Protein AF-V9XMQ2-F1 (afdb_monomer)

Foldseek 3Di:
DDLVVLCVVPVALCSSCVVVVHHSVVSVVVVVCVVVPVDPDPDDDDDDPCNVCPVVVVVVCVVCVNPD

Mean predicted aligned error: 7.74 Å

Organism: NCBI:txid1435356

Sequence (68 aa):
MDIISAYREVGTYRGAAEMCGTTHKTVRRVIERFEAGDTPPPRQPRPRNYDTVTEIVAERIASSRGRI

Structure (mmCIF, N/CA/C/O backbone):
data_AF-V9XMQ2-F1
#
_entry.id   AF-V9XMQ2-F1
#
loop_
_atom_site.group_PDB
_atom_site.id
_atom_site.type_symbol
_atom_site.label_atom_id
_atom_site.label_alt_id
_atom_site.label_comp_id
_atom_site.label_asym_id
_atom_site.label_entity_id
_atom_site.label_seq_id
_atom_site.pdbx_PDB_ins_code
_atom_site.Cartn_x
_atom_site.Cartn_y
_atom_site.Cartn_z
_atom_site.occupancy
_atom_site.B_iso_or_equiv
_atom_site.auth_seq_id
_atom_site.auth_comp_id
_atom_site.auth_asym_id
_atom_site.auth_atom_id
_atom_site.pdbx_PDB_model_num
ATOM 1 N N . MET A 1 1 ? 11.829 -10.595 -20.320 1.00 70.06 1 MET A N 1
ATOM 2 C CA . MET A 1 1 ? 12.545 -9.307 -20.208 1.00 70.06 1 MET A CA 1
ATOM 3 C C . MET A 1 1 ? 12.370 -8.782 -18.788 1.00 70.06 1 MET A C 1
ATOM 5 O O . MET A 1 1 ? 11.242 -8.817 -18.309 1.00 70.06 1 MET A O 1
ATOM 9 N N . ASP A 1 2 ? 13.439 -8.348 -18.113 1.00 91.56 2 ASP A N 1
ATOM 10 C CA . ASP A 1 2 ? 13.354 -7.667 -16.805 1.00 91.56 2 ASP A CA 1
ATOM 11 C C . ASP A 1 2 ? 12.913 -6.201 -16.994 1.00 91.56 2 ASP A C 1
ATOM 13 O O . ASP A 1 2 ? 13.339 -5.552 -17.951 1.00 91.56 2 ASP A O 1
ATOM 17 N N . ILE A 1 3 ? 12.070 -5.681 -16.093 1.00 93.50 3 ILE A N 1
ATOM 18 C CA . ILE A 1 3 ? 11.538 -4.306 -16.132 1.00 93.50 3 ILE A CA 1
ATOM 19 C C . ILE A 1 3 ? 12.654 -3.250 -16.079 1.00 93.50 3 ILE A C 1
ATOM 21 O O . ILE A 1 3 ? 12.574 -2.241 -16.781 1.00 93.50 3 ILE A O 1
ATOM 25 N N . ILE A 1 4 ? 13.688 -3.465 -15.264 1.00 94.25 4 ILE A N 1
ATOM 26 C CA . ILE A 1 4 ? 14.817 -2.539 -15.106 1.00 94.25 4 ILE A CA 1
ATOM 27 C C . ILE A 1 4 ? 15.636 -2.509 -16.394 1.00 94.25 4 ILE A C 1
ATOM 29 O O . ILE A 1 4 ? 15.973 -1.431 -16.885 1.00 94.25 4 ILE A O 1
ATOM 33 N N . SER A 1 5 ? 15.914 -3.677 -16.978 1.00 95.69 5 SER A N 1
ATOM 34 C CA . SER A 1 5 ? 16.626 -3.766 -18.256 1.00 95.69 5 SER A CA 1
ATOM 35 C C . SER A 1 5 ? 15.832 -3.117 -19.391 1.00 95.69 5 SER A C 1
ATOM 37 O O . SER A 1 5 ? 16.387 -2.314 -20.135 1.00 95.69 5 SER A O 1
ATOM 39 N N . ALA A 1 6 ? 14.525 -3.377 -19.469 1.00 96.31 6 ALA A N 1
ATOM 40 C CA . ALA A 1 6 ? 13.634 -2.766 -20.455 1.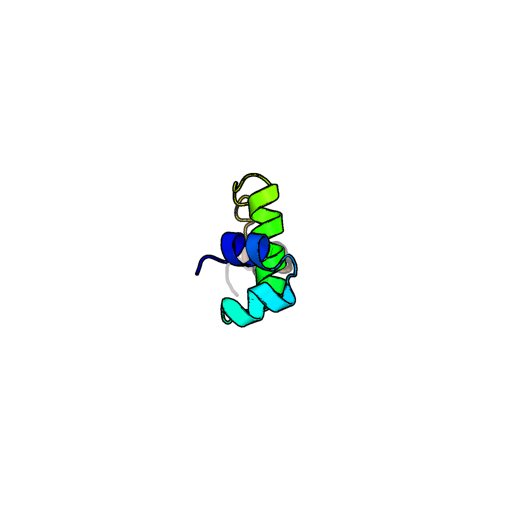00 96.31 6 ALA A CA 1
ATOM 41 C C . ALA A 1 6 ? 13.590 -1.231 -20.342 1.00 96.31 6 ALA A C 1
ATOM 43 O O . ALA A 1 6 ? 13.591 -0.525 -21.351 1.00 96.31 6 ALA A O 1
ATOM 44 N N . TYR A 1 7 ? 13.580 -0.693 -19.118 1.00 96.12 7 TYR A N 1
ATOM 45 C CA . TYR A 1 7 ? 13.642 0.752 -18.903 1.00 96.12 7 TYR A CA 1
ATOM 46 C C . TYR A 1 7 ? 14.992 1.353 -19.292 1.00 96.12 7 TYR A C 1
ATOM 48 O O . TYR A 1 7 ? 15.019 2.427 -19.886 1.00 96.12 7 TYR A O 1
ATOM 56 N N . ARG A 1 8 ? 16.104 0.669 -19.006 1.00 95.06 8 ARG A N 1
ATOM 57 C CA . ARG A 1 8 ? 17.441 1.124 -19.419 1.00 95.06 8 ARG A CA 1
ATOM 58 C C . ARG A 1 8 ? 17.610 1.155 -20.938 1.00 95.06 8 ARG A C 1
ATOM 60 O O . ARG A 1 8 ? 18.342 2.000 -21.432 1.00 95.06 8 ARG A O 1
ATOM 67 N N . GLU A 1 9 ? 16.935 0.262 -21.656 1.00 95.75 9 GLU A N 1
ATOM 68 C CA . GLU A 1 9 ? 16.975 0.194 -23.119 1.00 95.75 9 GLU A CA 1
ATOM 69 C C . GLU A 1 9 ? 16.112 1.276 -23.788 1.00 95.75 9 GLU A C 1
ATOM 71 O O . GLU A 1 9 ? 16.578 1.963 -24.692 1.00 95.75 9 GLU A O 1
ATOM 76 N N . VAL A 1 10 ? 14.867 1.462 -23.335 1.00 95.88 10 VAL A N 1
ATOM 77 C CA . VAL A 1 10 ? 13.900 2.359 -24.005 1.00 95.88 10 VAL A CA 1
ATOM 78 C C . VAL A 1 10 ? 13.789 3.743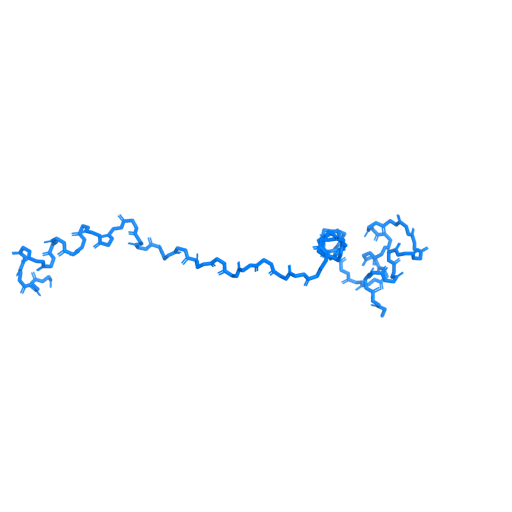 -23.362 1.00 95.88 10 VAL A C 1
ATOM 80 O O . VAL A 1 10 ? 13.246 4.669 -23.962 1.00 95.88 10 VAL A O 1
ATOM 83 N N . GLY A 1 11 ? 14.292 3.921 -22.141 1.00 93.75 11 GLY A N 1
ATOM 84 C CA . GLY A 1 11 ? 14.389 5.219 -21.464 1.00 93.75 11 GLY A CA 1
ATOM 85 C C . GLY A 1 11 ? 13.052 5.841 -21.048 1.00 93.75 11 GLY A C 1
ATOM 86 O O . GLY A 1 11 ? 13.025 6.953 -20.525 1.00 93.75 11 GLY A O 1
ATOM 87 N N . THR A 1 12 ? 11.924 5.153 -21.261 1.00 96.88 12 THR A N 1
ATOM 88 C CA . THR A 1 12 ? 10.591 5.647 -20.894 1.00 96.88 12 THR A CA 1
ATOM 89 C C . THR A 1 12 ? 9.791 4.599 -20.128 1.00 96.88 12 THR A C 1
ATOM 91 O O . THR A 1 12 ? 9.813 3.409 -20.443 1.00 96.88 12 THR A O 1
ATOM 94 N N . TYR A 1 13 ? 9.014 5.040 -19.132 1.00 96.81 13 TYR A N 1
ATOM 95 C CA . TYR A 1 13 ? 8.178 4.133 -18.336 1.00 96.81 13 TYR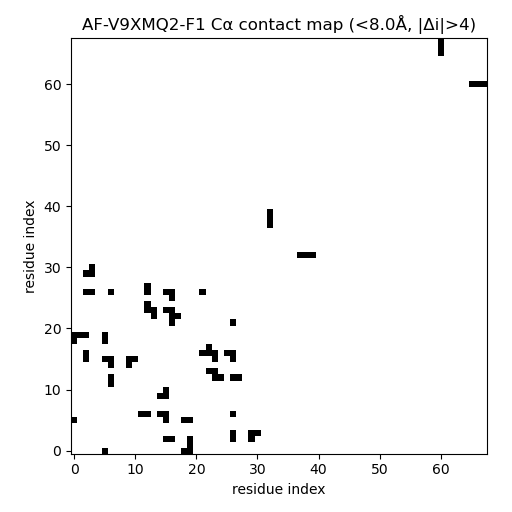 A CA 1
ATOM 96 C C . TYR A 1 13 ? 7.061 3.465 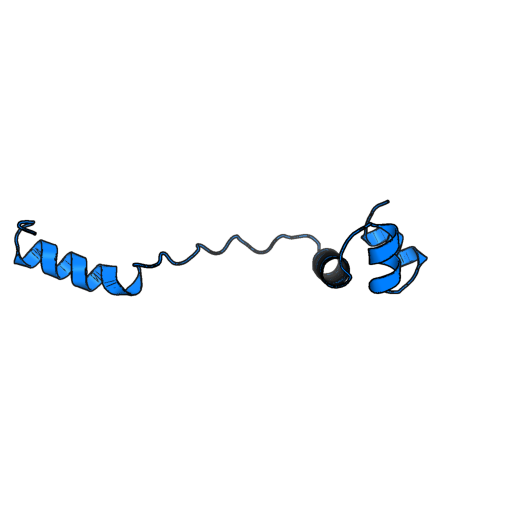-19.146 1.00 96.81 13 TYR A C 1
ATOM 98 O O . TYR A 1 13 ? 6.662 2.351 -18.820 1.00 96.81 13 TYR A O 1
ATOM 106 N N . ARG A 1 14 ? 6.525 4.140 -20.173 1.00 97.25 14 ARG A N 1
ATOM 107 C CA . ARG A 1 14 ? 5.464 3.584 -21.029 1.00 97.25 14 ARG A CA 1
ATOM 108 C C . ARG A 1 14 ? 6.013 2.558 -22.017 1.00 97.25 14 ARG A C 1
ATOM 110 O O . ARG A 1 14 ? 5.458 1.471 -22.077 1.00 97.25 14 ARG A O 1
ATOM 117 N N . GLY A 1 15 ? 7.131 2.850 -22.684 1.00 96.69 15 GLY A N 1
ATOM 118 C CA . GLY A 1 15 ? 7.748 1.893 -23.604 1.00 96.69 15 GLY A CA 1
ATOM 119 C C . GLY A 1 15 ? 8.233 0.628 -22.891 1.00 96.69 15 GLY A C 1
ATOM 120 O O . GLY A 1 15 ? 7.958 -0.483 -23.335 1.00 96.69 15 GLY A O 1
ATOM 121 N N . ALA A 1 16 ? 8.844 0.773 -21.710 1.00 97.38 16 ALA A N 1
ATOM 122 C CA . ALA A 1 16 ? 9.194 -0.377 -20.876 1.00 97.38 16 ALA A CA 1
ATOM 123 C C . ALA A 1 16 ? 7.958 -1.186 -20.436 1.00 97.38 16 ALA A C 1
ATOM 125 O O . ALA A 1 16 ? 8.001 -2.413 -20.384 1.00 97.38 16 ALA A O 1
ATOM 126 N N . ALA A 1 17 ? 6.840 -0.515 -20.139 1.00 97.31 17 ALA A N 1
ATOM 127 C CA . ALA A 1 17 ? 5.602 -1.181 -19.748 1.00 97.31 17 ALA A CA 1
ATOM 128 C C . ALA A 1 17 ? 4.976 -1.993 -20.892 1.00 97.31 17 ALA A C 1
ATOM 130 O O . ALA A 1 17 ? 4.513 -3.103 -20.643 1.00 97.31 17 ALA A O 1
ATOM 131 N N . GLU A 1 18 ? 4.999 -1.474 -22.121 1.00 96.81 18 GLU A N 1
ATOM 132 C CA . GLU A 1 18 ? 4.517 -2.174 -23.317 1.00 96.81 18 GLU A CA 1
ATOM 133 C C . GLU A 1 18 ? 5.349 -3.430 -23.608 1.00 96.81 18 GLU A C 1
ATOM 135 O O . GLU A 1 18 ? 4.783 -4.508 -23.780 1.00 96.81 18 GLU A O 1
ATOM 140 N N . MET A 1 19 ? 6.683 -3.331 -23.554 1.00 95.69 19 MET A N 1
ATOM 141 C CA . MET A 1 19 ? 7.573 -4.484 -23.764 1.00 95.69 19 MET A CA 1
ATOM 142 C C . MET A 1 19 ? 7.444 -5.555 -22.674 1.00 95.69 19 MET A C 1
ATOM 144 O O . MET A 1 19 ? 7.566 -6.747 -22.950 1.00 95.69 19 MET A O 1
ATOM 148 N N . CYS A 1 20 ? 7.214 -5.143 -21.425 1.00 94.38 20 CYS A N 1
ATOM 149 C CA . CYS A 1 20 ? 7.091 -6.056 -20.287 1.00 94.38 20 CYS A CA 1
ATOM 150 C C . CYS A 1 20 ? 5.648 -6.504 -19.999 1.00 94.38 20 CYS A C 1
ATOM 152 O O . CYS A 1 20 ? 5.443 -7.248 -19.040 1.00 94.38 20 CYS A O 1
ATOM 154 N N . GLY A 1 21 ? 4.647 -6.050 -20.763 1.00 95.31 21 GLY A N 1
ATOM 155 C CA . GLY A 1 21 ? 3.236 -6.393 -20.539 1.00 95.31 21 GLY A CA 1
ATOM 156 C C . GLY A 1 21 ? 2.699 -5.947 -19.171 1.00 95.31 21 GLY A C 1
ATOM 157 O O . GLY A 1 21 ? 1.916 -6.657 -18.541 1.00 95.31 21 GLY A O 1
ATOM 158 N N . THR A 1 22 ? 3.146 -4.795 -18.667 1.00 95.88 22 THR A N 1
ATOM 159 C CA . THR A 1 22 ? 2.747 -4.257 -17.357 1.00 95.88 22 THR A CA 1
ATOM 160 C C . THR A 1 22 ? 2.231 -2.821 -17.474 1.00 95.88 22 THR A C 1
ATOM 162 O O . THR A 1 22 ? 1.978 -2.318 -18.563 1.00 95.88 22 THR A O 1
ATOM 165 N N . THR A 1 23 ? 2.038 -2.131 -16.349 1.00 97.25 23 THR A N 1
ATOM 166 C CA . THR A 1 23 ? 1.661 -0.711 -16.343 1.00 97.25 23 THR A CA 1
ATOM 167 C C . THR A 1 23 ? 2.877 0.173 -16.088 1.00 97.25 23 THR A C 1
ATOM 169 O O . THR A 1 23 ? 3.741 -0.160 -15.278 1.00 97.25 23 THR A O 1
ATOM 172 N N . HIS A 1 24 ? 2.910 1.362 -16.693 1.00 96.81 24 HIS A N 1
ATOM 173 C CA . HIS A 1 24 ? 3.955 2.366 -16.441 1.00 96.81 24 HIS A CA 1
ATOM 174 C C . HIS A 1 24 ? 4.070 2.752 -14.952 1.00 96.81 24 HIS A C 1
ATOM 176 O O . HIS A 1 24 ? 5.152 3.089 -14.478 1.00 96.81 24 HIS A O 1
ATOM 182 N N . LYS A 1 25 ? 2.977 2.645 -14.179 1.00 97.81 25 LYS A N 1
ATOM 183 C CA . LYS A 1 25 ? 2.985 2.818 -12.717 1.00 97.81 25 LYS A CA 1
ATOM 184 C C . LYS A 1 2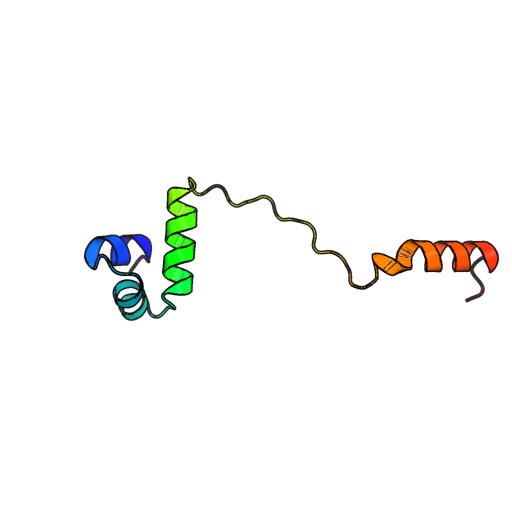5 ? 3.773 1.712 -12.011 1.00 97.81 25 LYS A C 1
ATOM 186 O O . LYS A 1 25 ? 4.468 1.992 -11.037 1.00 97.81 25 LYS A O 1
ATOM 191 N N . THR A 1 26 ? 3.656 0.468 -12.475 1.00 96.56 26 THR A N 1
ATOM 192 C CA . THR A 1 26 ? 4.451 -0.658 -11.967 1.00 96.56 26 THR A CA 1
ATOM 193 C C . THR A 1 26 ? 5.925 -0.443 -12.271 1.00 96.56 26 THR A C 1
ATOM 195 O O . THR A 1 26 ? 6.737 -0.547 -11.358 1.00 96.56 26 THR A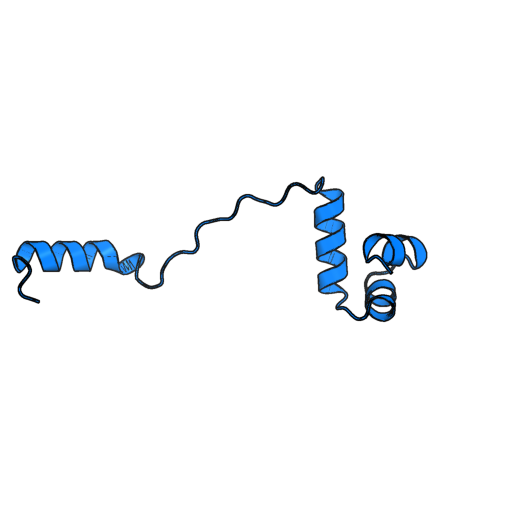 O 1
ATOM 198 N N . VAL A 1 27 ? 6.253 -0.070 -13.513 1.00 96.75 27 VAL A N 1
ATOM 199 C CA . VAL A 1 27 ? 7.633 0.222 -13.929 1.00 96.75 27 VAL A CA 1
ATOM 200 C C . VAL A 1 27 ? 8.251 1.294 -13.032 1.00 96.75 27 VAL A C 1
ATOM 202 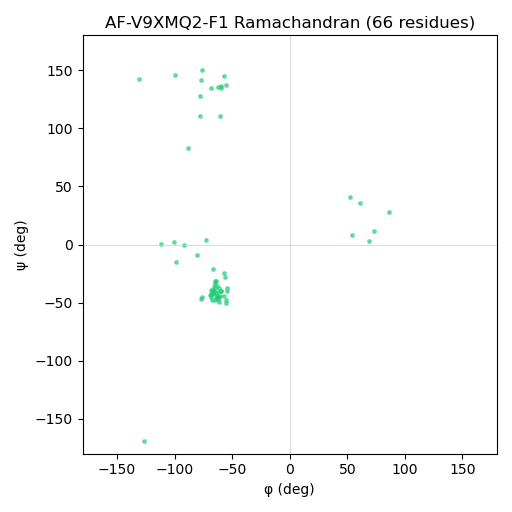O O . VAL A 1 27 ? 9.302 1.060 -12.440 1.00 96.75 27 VAL A O 1
ATOM 205 N N . ARG A 1 28 ? 7.550 2.419 -12.834 1.00 95.69 28 ARG A N 1
ATOM 206 C CA . ARG A 1 28 ? 8.012 3.503 -11.957 1.00 95.69 28 ARG A CA 1
ATOM 207 C C . ARG A 1 28 ? 8.312 3.017 -10.535 1.00 95.69 28 ARG A C 1
ATOM 209 O O . ARG A 1 28 ? 9.382 3.288 -10.016 1.00 95.69 28 ARG A O 1
ATOM 216 N N . ARG A 1 29 ? 7.405 2.239 -9.932 1.00 94.00 29 ARG A N 1
ATOM 217 C CA . ARG A 1 29 ? 7.585 1.690 -8.573 1.00 94.00 29 ARG A CA 1
ATOM 218 C C . ARG A 1 29 ? 8.767 0.733 -8.450 1.00 94.00 29 ARG A C 1
ATOM 220 O O . ARG A 1 29 ? 9.371 0.659 -7.386 1.00 94.00 29 ARG A O 1
ATOM 227 N N . VAL A 1 30 ? 9.030 -0.059 -9.488 1.00 92.75 30 VAL A N 1
ATOM 228 C CA . VAL A 1 30 ? 10.164 -0.991 -9.508 1.00 92.75 30 VAL A CA 1
ATOM 229 C C . VAL A 1 30 ? 11.473 -0.211 -9.560 1.00 92.75 30 VAL A C 1
ATOM 231 O O . VAL A 1 30 ? 12.380 -0.520 -8.800 1.00 92.75 30 VAL A O 1
ATOM 234 N N . ILE A 1 31 ? 11.539 0.836 -10.383 1.00 93.00 31 ILE A N 1
ATOM 235 C CA . ILE A 1 31 ? 12.730 1.684 -10.508 1.00 93.00 31 ILE A CA 1
ATOM 236 C C . ILE A 1 31 ? 12.969 2.483 -9.228 1.00 93.00 31 ILE A C 1
ATOM 238 O O . ILE A 1 31 ? 14.063 2.413 -8.688 1.00 93.00 31 ILE A O 1
ATOM 242 N N . GLU A 1 32 ? 11.938 3.134 -8.681 1.00 91.88 32 GLU A N 1
ATOM 243 C CA . GLU A 1 32 ? 12.019 3.843 -7.393 1.00 91.88 32 GLU A CA 1
ATOM 244 C C . GLU A 1 32 ? 12.527 2.914 -6.271 1.00 91.88 32 GLU A C 1
ATOM 246 O O . GLU A 1 32 ? 13.336 3.317 -5.440 1.00 91.88 32 GLU A O 1
ATOM 251 N N . ARG A 1 33 ? 12.083 1.648 -6.247 1.00 89.19 33 ARG A N 1
ATOM 252 C CA . ARG A 1 33 ? 12.548 0.646 -5.272 1.00 89.19 33 ARG A CA 1
ATOM 253 C C . ARG A 1 33 ? 14.003 0.240 -5.496 1.00 89.19 33 ARG A C 1
ATOM 255 O O . ARG A 1 33 ? 14.747 0.120 -4.526 1.00 89.19 33 ARG A O 1
ATOM 262 N N . PHE A 1 34 ? 14.380 0.020 -6.751 1.00 89.31 34 PHE A N 1
ATOM 263 C CA . PHE A 1 34 ? 15.740 -0.343 -7.127 1.00 89.31 34 PHE A CA 1
ATOM 264 C C . PHE A 1 34 ? 16.726 0.782 -6.771 1.00 89.31 34 PHE A C 1
ATOM 266 O O . PHE A 1 34 ? 17.756 0.532 -6.150 1.00 89.31 34 PHE A O 1
ATOM 273 N N . GLU A 1 35 ? 16.378 2.035 -7.078 1.00 88.31 35 GLU A N 1
ATOM 274 C CA . GLU A 1 35 ? 17.164 3.226 -6.725 1.00 88.31 35 GLU A CA 1
ATOM 275 C C . GLU A 1 35 ? 17.251 3.444 -5.208 1.00 88.31 35 GLU A C 1
ATOM 277 O O . GLU A 1 35 ? 18.287 3.875 -4.708 1.00 88.31 35 GLU A O 1
ATOM 282 N N . ALA A 1 36 ? 16.204 3.083 -4.459 1.00 87.12 36 ALA A N 1
ATOM 283 C CA . ALA A 1 36 ? 16.198 3.112 -2.996 1.00 87.12 36 ALA A CA 1
ATOM 284 C C . ALA A 1 36 ? 17.049 2.001 -2.338 1.00 87.12 36 ALA A C 1
ATOM 286 O O . ALA A 1 36 ? 17.058 1.888 -1.111 1.00 87.12 36 ALA A O 1
ATOM 287 N N . GLY A 1 37 ? 17.768 1.186 -3.120 1.00 83.31 37 GLY A N 1
ATOM 288 C CA . GLY A 1 37 ? 18.707 0.186 -2.608 1.00 83.31 37 GLY A CA 1
ATOM 289 C C . GLY A 1 37 ? 18.073 -1.158 -2.252 1.00 83.31 37 GLY A C 1
ATOM 290 O O . GLY A 1 37 ? 18.571 -1.843 -1.360 1.00 83.31 37 GLY A O 1
ATOM 291 N N . ASP A 1 38 ? 16.965 -1.516 -2.911 1.00 68.50 38 ASP A N 1
ATOM 292 C CA . ASP A 1 38 ? 16.285 -2.825 -2.861 1.00 68.50 38 ASP A CA 1
ATOM 293 C C . ASP A 1 38 ? 15.905 -3.360 -1.470 1.00 68.50 38 ASP A C 1
ATOM 295 O O . ASP A 1 38 ? 15.406 -4.478 -1.345 1.00 68.50 38 ASP A O 1
ATOM 299 N N . THR A 1 39 ? 16.054 -2.557 -0.417 1.00 76.00 39 THR A N 1
ATOM 300 C CA . THR A 1 39 ? 15.611 -2.916 0.928 1.00 76.00 39 THR A CA 1
ATOM 301 C C . THR A 1 39 ? 14.102 -2.708 0.992 1.00 76.00 39 THR A C 1
ATOM 303 O O . THR A 1 39 ? 13.638 -1.563 0.940 1.00 76.00 39 THR A O 1
ATOM 306 N N . PRO A 1 40 ? 13.288 -3.777 1.086 1.00 70.31 40 PRO A N 1
ATOM 307 C CA . PRO A 1 40 ? 11.852 -3.607 1.194 1.00 70.31 40 PRO A CA 1
ATOM 308 C C . PRO A 1 40 ? 11.555 -2.842 2.488 1.00 70.31 40 PRO A C 1
ATOM 310 O O . PRO A 1 40 ? 12.121 -3.189 3.531 1.00 70.31 40 PRO A O 1
ATOM 313 N N . PRO A 1 41 ? 10.666 -1.833 2.470 1.00 74.00 41 PRO A N 1
ATOM 314 C CA . PRO A 1 41 ? 10.251 -1.199 3.709 1.00 74.00 41 PRO A CA 1
ATOM 315 C C . PRO A 1 41 ? 9.674 -2.269 4.647 1.00 74.00 41 PRO A C 1
ATOM 317 O O . PRO A 1 41 ? 9.028 -3.217 4.174 1.00 74.00 41 PRO A O 1
ATOM 320 N N . PRO A 1 42 ? 9.884 -2.141 5.969 1.00 82.75 42 PRO A N 1
ATOM 321 C CA . PRO A 1 42 ? 9.333 -3.091 6.919 1.00 82.75 42 PRO A CA 1
ATOM 322 C C . PRO A 1 42 ? 7.817 -3.172 6.731 1.00 82.75 42 PRO A C 1
ATOM 324 O O . PRO A 1 42 ? 7.141 -2.155 6.543 1.00 82.75 42 PRO A O 1
ATOM 327 N N . ARG A 1 43 ? 7.270 -4.394 6.756 1.00 83.81 43 ARG A N 1
ATOM 328 C CA . ARG A 1 43 ? 5.818 -4.589 6.663 1.00 83.81 43 ARG A CA 1
ATOM 329 C C . ARG A 1 43 ? 5.166 -3.877 7.839 1.00 83.81 43 ARG A C 1
ATOM 331 O O . ARG A 1 43 ? 5.278 -4.336 8.972 1.00 83.81 43 ARG A O 1
ATOM 338 N N . GLN A 1 44 ? 4.454 -2.791 7.559 1.00 87.00 44 GLN A N 1
ATOM 339 C CA . GLN A 1 44 ? 3.618 -2.168 8.570 1.00 87.00 44 GLN A CA 1
ATOM 340 C C . GLN A 1 44 ? 2.437 -3.097 8.889 1.00 87.00 44 GLN A C 1
ATOM 342 O O . GLN A 1 44 ? 1.824 -3.648 7.960 1.00 87.00 44 GLN A O 1
ATOM 347 N N . PRO A 1 45 ? 2.116 -3.310 10.176 1.00 88.31 45 PRO A N 1
ATOM 348 C CA . PRO A 1 45 ? 0.902 -4.012 10.550 1.00 88.31 45 PRO A CA 1
ATOM 349 C C . PRO A 1 45 ? -0.301 -3.252 9.988 1.00 88.31 45 PRO A C 1
ATOM 351 O O . PRO A 1 45 ? -0.369 -2.026 10.041 1.00 88.31 45 PRO A O 1
ATOM 354 N N . ARG A 1 46 ? -1.242 -3.989 9.396 1.00 92.00 46 ARG A N 1
ATOM 355 C CA . ARG A 1 46 ? -2.486 -3.396 8.903 1.00 92.00 46 ARG A CA 1
ATOM 356 C C . ARG A 1 46 ? -3.409 -3.175 10.098 1.00 92.00 46 ARG A C 1
ATOM 358 O O . ARG A 1 46 ? -3.628 -4.155 10.817 1.00 92.00 46 ARG A O 1
ATOM 365 N N . PRO A 1 47 ? 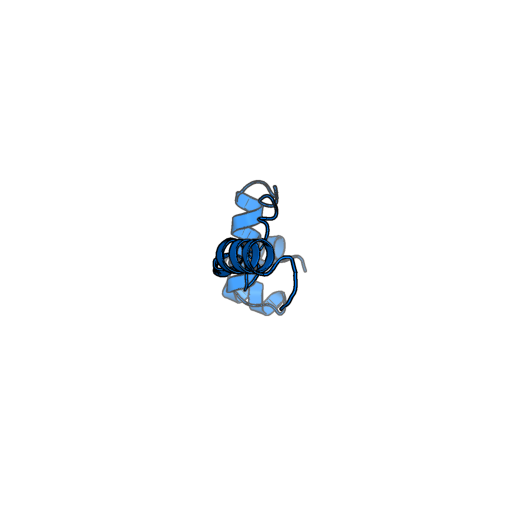-3.956 -1.962 10.293 1.00 92.19 47 PRO A N 1
ATOM 366 C CA . PRO A 1 47 ? -4.961 -1.759 11.320 1.00 92.19 47 PRO A CA 1
ATOM 367 C C . PRO A 1 47 ? -6.152 -2.670 11.023 1.00 92.19 47 PRO A C 1
ATOM 369 O O . PRO A 1 47 ? -6.563 -2.828 9.864 1.00 92.19 47 PRO A O 1
ATOM 372 N N . ARG A 1 48 ? -6.672 -3.319 12.058 1.00 92.62 48 ARG A N 1
ATOM 373 C CA . ARG A 1 48 ? -7.914 -4.079 11.960 1.00 92.62 48 ARG A CA 1
ATOM 374 C C . ARG A 1 48 ? -9.066 -3.080 11.958 1.00 92.62 48 ARG A C 1
ATOM 376 O O . ARG A 1 48 ? -8.997 -2.005 12.545 1.00 92.62 48 ARG A O 1
ATOM 383 N N . ASN A 1 49 ? -10.156 -3.447 11.299 1.00 94.94 49 ASN A N 1
ATOM 384 C CA . ASN A 1 49 ? -11.362 -2.623 11.206 1.00 94.94 49 ASN A CA 1
ATOM 385 C 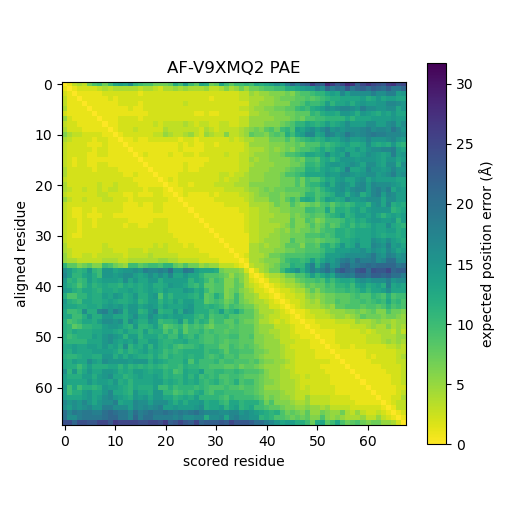C . ASN A 1 49 ? -11.960 -2.252 12.574 1.00 94.94 49 ASN A C 1
ATOM 387 O O . ASN A 1 49 ? -12.664 -1.254 12.672 1.00 94.94 49 ASN A O 1
ATOM 391 N N . TYR A 1 50 ? -11.693 -3.049 13.606 1.00 93.88 50 TYR A N 1
ATOM 392 C CA . TYR A 1 50 ? -12.220 -2.852 14.952 1.00 93.88 50 TYR A CA 1
ATOM 393 C C . TYR A 1 50 ? -11.224 -2.207 15.923 1.00 93.88 50 TYR A C 1
ATOM 395 O O . TYR A 1 50 ? -11.569 -2.028 17.090 1.00 93.88 50 TYR A O 1
ATOM 403 N N . ASP A 1 51 ? -10.012 -1.845 15.486 1.00 94.88 51 ASP A N 1
ATOM 404 C CA . ASP A 1 51 ? -8.999 -1.274 16.385 1.00 94.88 51 ASP A CA 1
ATOM 405 C C . ASP A 1 51 ? -9.553 -0.052 17.141 1.00 94.88 51 ASP A C 1
ATOM 407 O O . ASP A 1 51 ? -9.351 0.068 18.346 1.00 94.88 51 ASP A O 1
ATOM 411 N N . THR A 1 52 ? -10.374 0.766 16.474 1.00 94.69 52 THR A N 1
ATOM 412 C CA . THR A 1 52 ? -11.025 1.964 17.036 1.00 94.69 52 THR A CA 1
ATOM 413 C C . THR A 1 52 ? -12.064 1.687 18.122 1.00 94.69 52 THR A C 1
ATOM 415 O O . THR A 1 52 ? -12.378 2.585 18.896 1.00 94.69 52 THR A O 1
ATOM 418 N N . VAL A 1 53 ? -12.620 0.474 18.187 1.00 95.88 53 VAL A N 1
ATOM 419 C CA . VAL A 1 53 ? -13.671 0.105 19.152 1.00 95.88 53 VAL A CA 1
ATOM 420 C C . VAL A 1 53 ? -13.191 -0.897 20.198 1.00 95.88 53 VAL A C 1
ATOM 422 O O . VAL A 1 53 ? -13.965 -1.284 21.071 1.00 95.88 53 VAL A O 1
ATOM 425 N N . THR A 1 54 ? -11.926 -1.318 20.137 1.00 96.19 54 THR A N 1
ATOM 426 C CA . THR A 1 54 ? -11.374 -2.353 21.025 1.00 96.19 54 THR A CA 1
ATOM 427 C C . THR A 1 54 ? -11.536 -1.981 22.497 1.00 96.19 54 THR A C 1
ATOM 429 O O . THR A 1 54 ? -11.972 -2.808 23.294 1.00 96.19 54 THR A O 1
ATOM 432 N N . GLU A 1 55 ? -11.250 -0.728 22.851 1.00 96.19 55 GLU A N 1
ATOM 433 C CA . GLU A 1 55 ? -11.348 -0.237 24.230 1.00 96.19 55 GLU A CA 1
ATOM 434 C C . GLU A 1 55 ? -12.799 -0.203 24.726 1.00 96.19 55 GLU A C 1
ATOM 436 O O . GLU A 1 55 ? -13.091 -0.688 25.817 1.00 96.19 55 GLU A O 1
ATOM 441 N N . ILE A 1 56 ? -13.727 0.260 23.882 1.00 95.94 56 ILE A N 1
ATOM 442 C CA . ILE A 1 56 ? -15.165 0.315 24.192 1.00 95.94 56 ILE A CA 1
ATOM 443 C C . ILE A 1 56 ? -15.706 -1.095 24.458 1.00 95.94 56 ILE A C 1
ATOM 445 O O . ILE A 1 56 ? -16.447 -1.334 25.414 1.00 95.94 56 ILE A O 1
ATOM 449 N N . VAL A 1 57 ? -15.326 -2.054 23.611 1.00 95.38 57 VAL A N 1
ATOM 450 C CA . VAL A 1 57 ? -15.737 -3.452 23.766 1.00 95.38 57 VAL A CA 1
ATOM 451 C C . VAL A 1 57 ? -15.125 -4.054 25.032 1.00 95.38 57 VAL A C 1
ATOM 453 O O . VAL A 1 57 ? -15.834 -4.729 25.778 1.00 95.38 57 VAL A O 1
ATOM 456 N N . ALA A 1 58 ? -13.851 -3.781 25.323 1.00 96.12 58 ALA A N 1
ATOM 457 C CA . ALA A 1 58 ? -13.190 -4.258 26.537 1.00 96.12 58 ALA A CA 1
ATOM 458 C C . ALA A 1 58 ? -13.876 -3.734 27.812 1.00 96.12 58 ALA A C 1
ATOM 460 O O . ALA A 1 58 ? -14.160 -4.512 28.727 1.00 96.12 58 ALA A O 1
ATOM 461 N N . GLU A 1 59 ? -14.225 -2.449 27.850 1.00 97.00 59 GLU A N 1
ATOM 462 C CA . GLU A 1 59 ? -14.974 -1.843 28.956 1.00 97.00 59 GLU A CA 1
ATOM 463 C C . GLU A 1 59 ? -16.367 -2.476 29.114 1.00 97.00 59 GLU A C 1
ATOM 465 O O . GLU A 1 59 ? -16.820 -2.790 30.226 1.00 97.00 59 GLU A O 1
ATOM 470 N N . ARG A 1 60 ? -17.051 -2.742 27.996 1.00 95.50 60 ARG A N 1
ATOM 471 C CA . ARG A 1 60 ? -18.363 -3.396 28.020 1.00 95.50 60 ARG A CA 1
ATOM 472 C C . ARG A 1 60 ? -18.286 -4.835 28.531 1.00 95.50 60 ARG A C 1
ATOM 474 O O . ARG A 1 60 ? -19.152 -5.256 29.302 1.00 95.50 60 ARG A O 1
ATOM 481 N N . ILE A 1 61 ? -17.252 -5.584 28.151 1.00 96.88 61 ILE A N 1
ATOM 482 C CA . ILE A 1 61 ? -16.992 -6.935 28.671 1.00 96.88 61 ILE A CA 1
ATOM 483 C C . ILE A 1 61 ? -16.748 -6.880 30.182 1.00 96.88 61 ILE A C 1
ATOM 485 O O . ILE A 1 61 ? -17.358 -7.650 30.926 1.00 96.88 61 ILE A O 1
ATOM 489 N N . ALA A 1 62 ? -15.908 -5.951 30.646 1.00 96.56 62 ALA A N 1
ATOM 490 C CA . ALA A 1 62 ? -15.587 -5.806 32.063 1.00 96.56 62 ALA A CA 1
ATOM 491 C C . ALA A 1 62 ? -16.833 -5.470 32.902 1.00 96.56 62 ALA A C 1
ATOM 493 O O . ALA A 1 62 ? -17.128 -6.157 33.881 1.00 96.56 62 ALA A O 1
ATOM 494 N N . SER A 1 63 ? -17.616 -4.472 32.480 1.00 96.06 63 SER A N 1
ATOM 495 C CA . SER A 1 63 ? -18.838 -4.045 33.183 1.00 96.06 63 SER A CA 1
ATOM 496 C C . SER A 1 63 ? -19.930 -5.119 33.202 1.00 96.06 63 SER A C 1
ATOM 498 O O . SER A 1 63 ? -20.610 -5.309 34.214 1.00 96.06 63 SER A O 1
ATOM 500 N N . SER A 1 64 ? -20.081 -5.872 32.112 1.00 95.25 64 SER A N 1
ATOM 501 C CA . SER A 1 64 ? -21.057 -6.964 32.022 1.00 95.25 64 SER A CA 1
ATOM 502 C C . SER A 1 64 ? -20.592 -8.263 32.687 1.00 95.25 64 SER A C 1
ATOM 504 O O . SER A 1 64 ? -21.394 -9.190 32.840 1.00 95.25 64 SER A O 1
ATOM 506 N N . ARG A 1 65 ? -19.318 -8.349 33.103 1.00 93.69 65 ARG A N 1
ATOM 507 C CA . ARG A 1 65 ? -18.656 -9.603 33.507 1.00 93.69 65 ARG A CA 1
ATOM 508 C C . ARG A 1 65 ? -18.799 -10.684 32.429 1.00 93.69 65 ARG A C 1
ATOM 510 O O . ARG A 1 65 ? -19.097 -11.836 32.734 1.00 93.69 65 ARG A O 1
ATOM 517 N N . GLY A 1 66 ? -18.658 -10.284 31.167 1.00 85.38 66 GLY A N 1
ATOM 518 C CA . GLY A 1 66 ? -18.772 -11.173 30.011 1.00 85.38 66 GLY A CA 1
ATOM 519 C C . GLY A 1 66 ? -20.195 -11.627 29.666 1.00 85.38 66 GLY A C 1
ATOM 520 O O . GLY A 1 66 ? -20.341 -12.532 28.851 1.00 85.38 66 GLY A O 1
ATOM 521 N N . ARG A 1 67 ? -21.245 -11.027 30.249 1.00 86.69 67 ARG A N 1
ATOM 522 C CA . ARG A 1 67 ? -22.639 -11.238 29.817 1.00 86.69 67 ARG A CA 1
ATOM 523 C C . ARG A 1 67 ? -23.004 -10.237 28.720 1.00 86.69 67 ARG A C 1
ATOM 525 O O . ARG A 1 67 ? -23.562 -9.179 29.013 1.00 86.69 67 ARG A O 1
ATOM 532 N N . ILE A 1 68 ? -22.632 -10.569 27.488 1.00 69.50 68 ILE A N 1
ATOM 533 C CA . ILE A 1 68 ? -22.905 -9.798 26.264 1.00 69.50 68 ILE A CA 1
ATOM 534 C C . ILE A 1 68 ? -23.912 -10.547 25.403 1.00 69.50 68 ILE A C 1
ATOM 536 O O . ILE A 1 68 ? -23.803 -11.791 25.342 1.00 69.50 68 ILE A O 1
#

Radius of gyration: 23.17 Å; Cα contacts (8 Å, |Δi|>4): 44; chains: 1; bounding box: 42×17×58 Å

Solvent-accessible surface area (backbone atoms only — not comparable to full-atom values): 4177 Å² total; per-residue (Å²): 127,57,62,68,60,36,28,72,73,62,74,33,48,58,58,19,10,63,78,57,76,55,48,37,69,55,44,48,52,52,49,58,39,52,75,68,65,68,65,75,75,79,83,74,83,75,83,57,96,53,63,90,46,48,66,62,52,51,52,51,34,61,76,46,71,67,67,124

Nearest PDB structures (foldseek):
  6m5f-assembly1_C  TM=5.139E-01  e=8.930E+00  Pseudomonas aeruginosa PAO1
  3fzv-assembly1_B  TM=5.366E-01  e=8.930E+00  Pseudomonas aeruginosa PAO1

Secondary structure (DSSP, 8-state):
--HHHHHHHH-SHHHHHHHHTS-HHHHHHHHHHHHTTS-PPP-PPPPPTTGGGHHHHHHHHHHHTT--

pLDDT: mean 91.8, std 7.36, range [68.5, 97.81]